Protein AF-A0A1B6KCA1-F1 (afdb_monomer)

Solvent-accessible surface area (backbone atoms only — not comparable to full-atom values): 9284 Å² total; per-residue (Å²): 141,82,89,82,90,75,91,75,78,93,67,93,66,74,59,62,51,74,53,70,80,82,77,74,93,76,80,92,77,85,86,73,82,90,70,74,45,42,39,32,51,74,46,75,48,67,80,56,96,38,29,14,16,40,31,36,34,33,40,95,39,62,38,75,44,52,59,48,43,27,35,34,44,71,63,91,90,63,64,88,80,43,66,46,83,40,49,38,35,44,35,42,31,66,56,63,63,94,93,52,82,71,67,82,58,52,74,48,77,46,77,46,80,42,50,50,60,38,81,45,79,44,73,41,66,52,95,93,37,56,45,76,43,61,44,68,37,38,36,39,40,39,36,44,45,87,50,39,32,28,46,56,132

Secondary structure (DSSP, 8-state):
-----------------B------SS-----S-----EEEEEEEEE-STT-EEEEEEEESS-EEE-EEEEEE---TTPPTT-EEEEEEEEEEEE-PPTTPPPPPPEEEEEEEEEETT-EEEEE--BTTBPEEEPTT-EEEEEEEESS-EEE--

Mean predicted aligned error: 12.39 Å

Organism: NCBI:txid36148

Radius of gyration: 18.24 Å; Cα contacts (8 Å, |Δi|>4): 310; chains: 1; bounding box: 38×52×47 Å

Sequence (153 aa):
DISRSVAGNRGNNSSGQICTETEERGRVSHVTESRVKTYTLIDIFNSGCWKGGIKLTTKDSEIELCAVECRTYKYLNTPAGQKRGYDITIKISHVPDLGVDREPAVKIRFVKQLEEDTDVVIPLEHNHSNVLLRANNKYNIDVDCNHGMWAVG

Structure (mmCIF, N/CA/C/O backbone):
data_AF-A0A1B6KCA1-F1
#
_entry.id   AF-A0A1B6KCA1-F1
#
loop_
_atom_site.group_PDB
_atom_site.id
_atom_site.type_symbol
_atom_site.label_atom_id
_atom_site.label_alt_id
_atom_site.label_comp_id
_atom_site.label_asym_id
_atom_site.label_entity_id
_atom_site.label_seq_id
_atom_site.pdbx_PDB_ins_code
_atom_site.Cartn_x
_atom_site.Cartn_y
_atom_site.Cartn_z
_atom_site.occupancy
_atom_site.B_iso_or_equiv
_atom_site.auth_seq_id
_atom_site.auth_comp_id
_atom_site.auth_asym_id
_atom_site.auth_atom_id
_atom_site.pdbx_PDB_model_num
ATOM 1 N N . ASP A 1 1 ? -12.156 -36.699 -19.625 1.00 32.50 1 ASP A N 1
ATOM 2 C CA . ASP A 1 1 ? -13.328 -36.077 -20.257 1.00 32.50 1 ASP A CA 1
ATOM 3 C C . ASP A 1 1 ? -13.458 -34.618 -19.891 1.00 32.50 1 ASP A C 1
ATOM 5 O O . ASP A 1 1 ? -13.056 -34.205 -18.811 1.00 32.50 1 ASP A O 1
ATOM 9 N N . ILE A 1 2 ? -13.936 -33.866 -20.873 1.00 37.34 2 ILE A N 1
ATOM 10 C CA . ILE A 1 2 ? -13.880 -32.415 -21.020 1.00 37.34 2 ILE A CA 1
ATOM 11 C C . ILE A 1 2 ? -15.212 -31.774 -20.589 1.00 37.34 2 ILE A C 1
ATOM 13 O O . ILE A 1 2 ? -16.281 -32.296 -20.889 1.00 37.34 2 ILE A O 1
ATOM 17 N N . SER A 1 3 ? -15.093 -30.575 -20.004 1.00 38.75 3 SER A N 1
ATOM 18 C CA . SER A 1 3 ? -16.070 -29.471 -19.950 1.00 38.75 3 SER A CA 1
ATOM 19 C C . SER A 1 3 ? -17.263 -29.524 -18.990 1.00 38.75 3 SER A C 1
ATOM 21 O O . SER A 1 3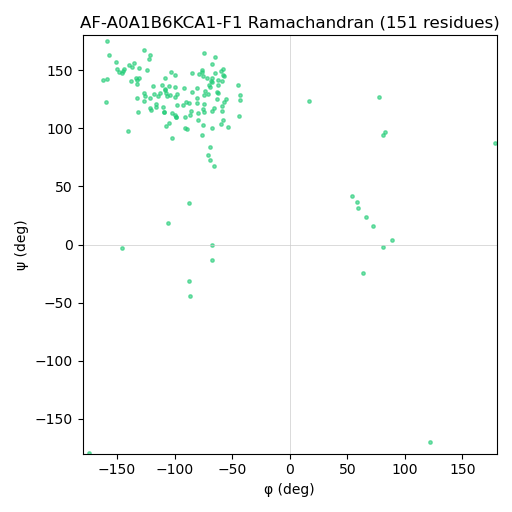 ? -18.180 -30.325 -19.133 1.00 38.75 3 SER A O 1
ATOM 23 N N . ARG A 1 4 ? -17.379 -28.445 -18.198 1.00 32.81 4 ARG A N 1
ATOM 24 C CA . ARG A 1 4 ? -18.412 -27.417 -18.434 1.00 32.81 4 ARG A CA 1
ATOM 25 C C . ARG A 1 4 ? -18.059 -26.089 -17.753 1.00 32.81 4 ARG A C 1
ATOM 27 O O . ARG A 1 4 ? -17.881 -26.026 -16.543 1.00 32.81 4 ARG A O 1
ATOM 34 N N . SER A 1 5 ? -17.981 -25.038 -18.566 1.00 49.97 5 SER A N 1
ATOM 35 C CA . SER A 1 5 ? -17.937 -23.635 -18.158 1.00 49.97 5 SER A CA 1
ATOM 36 C C . SER A 1 5 ? -19.147 -23.256 -17.307 1.00 49.97 5 SER A C 1
ATOM 38 O O . SER A 1 5 ? -20.266 -23.653 -17.630 1.00 49.97 5 SER A O 1
ATOM 40 N N . VAL A 1 6 ? -18.950 -22.377 -16.325 1.00 37.00 6 VAL A N 1
ATOM 41 C CA . VAL A 1 6 ? -20.010 -21.483 -15.849 1.00 37.00 6 VAL A CA 1
ATOM 42 C C . VAL A 1 6 ? -19.440 -20.074 -15.788 1.00 37.00 6 VAL A C 1
ATOM 44 O O . VAL A 1 6 ? -18.521 -19.783 -15.028 1.00 37.00 6 VAL A O 1
ATOM 47 N N . ALA A 1 7 ? -19.989 -19.215 -16.644 1.00 46.19 7 ALA A N 1
ATOM 48 C CA . ALA A 1 7 ? -19.839 -17.776 -16.562 1.00 46.19 7 ALA A CA 1
ATOM 49 C C . ALA A 1 7 ? -20.387 -17.303 -15.206 1.00 46.19 7 ALA A C 1
ATOM 51 O O . ALA A 1 7 ? -21.576 -17.447 -14.924 1.00 46.19 7 ALA A O 1
ATOM 52 N N . GLY A 1 8 ? -19.504 -16.776 -14.360 1.00 31.62 8 GLY A N 1
ATOM 53 C CA . GLY A 1 8 ? -19.838 -16.185 -13.070 1.00 31.62 8 GLY A CA 1
ATOM 54 C C . GLY A 1 8 ? -19.881 -14.670 -13.189 1.00 31.62 8 GLY A C 1
ATOM 55 O O . GLY A 1 8 ? -18.868 -14.024 -13.430 1.00 31.62 8 GLY A O 1
ATOM 56 N N . ASN A 1 9 ? -21.086 -14.139 -13.061 1.00 31.23 9 ASN A N 1
ATOM 57 C CA . ASN A 1 9 ? -21.475 -12.741 -13.133 1.00 31.23 9 ASN A CA 1
ATOM 58 C C . ASN A 1 9 ? -20.542 -11.803 -12.333 1.00 31.23 9 ASN A C 1
ATOM 60 O O . ASN A 1 9 ? -20.188 -12.095 -11.191 1.00 31.23 9 ASN A O 1
ATOM 64 N N . ARG A 1 10 ? -20.191 -10.653 -12.923 1.00 40.69 10 ARG A N 1
ATOM 65 C CA . ARG A 1 10 ? -19.377 -9.582 -12.320 1.00 40.69 10 ARG A CA 1
ATOM 66 C C . ARG A 1 10 ? -20.190 -8.875 -11.227 1.00 40.69 10 ARG A C 1
ATOM 68 O O . ARG A 1 10 ? -20.752 -7.809 -11.449 1.00 40.69 10 ARG A O 1
ATOM 75 N N . GLY A 1 11 ? -20.304 -9.517 -10.068 1.00 28.69 11 GLY A N 1
ATOM 76 C CA . GLY A 1 11 ? -20.835 -8.930 -8.842 1.00 28.69 11 GLY A CA 1
ATOM 77 C C . GLY A 1 11 ? -19.753 -8.105 -8.157 1.00 28.69 11 GLY A C 1
ATOM 78 O O . GLY A 1 11 ? -18.653 -8.598 -7.918 1.00 28.69 11 GLY A O 1
ATOM 79 N N . ASN A 1 12 ? -20.069 -6.843 -7.876 1.00 41.22 12 ASN A N 1
ATOM 80 C CA . 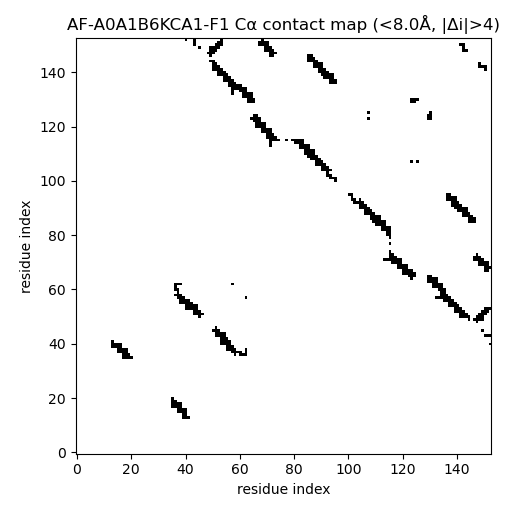ASN A 1 12 ? -19.245 -5.896 -7.131 1.00 41.22 12 ASN A CA 1
ATOM 81 C C . ASN A 1 12 ? -19.184 -6.339 -5.657 1.00 41.22 12 ASN A C 1
ATOM 83 O O . ASN A 1 12 ? -19.861 -5.788 -4.793 1.00 41.22 12 ASN A O 1
ATOM 87 N N . ASN A 1 13 ? -18.442 -7.405 -5.379 1.00 33.06 13 ASN A N 1
ATOM 88 C CA . ASN A 1 13 ? -18.368 -7.987 -4.051 1.00 33.06 13 ASN A CA 1
ATOM 89 C C . ASN A 1 13 ? -17.094 -7.470 -3.391 1.00 33.06 13 ASN A C 1
ATOM 91 O O . ASN A 1 13 ? -15.995 -7.838 -3.794 1.00 33.06 13 ASN A O 1
ATOM 95 N N . SER A 1 14 ? -17.261 -6.608 -2.386 1.00 41.50 14 SER A N 1
ATOM 96 C CA . SER A 1 14 ? -16.214 -6.281 -1.419 1.00 41.50 14 SER A CA 1
ATOM 97 C C . SER A 1 14 ? -15.698 -7.594 -0.830 1.00 41.50 14 SER A C 1
ATOM 99 O O . SER A 1 14 ? -16.365 -8.237 -0.018 1.00 41.50 14 SER A O 1
ATOM 101 N N . SER A 1 15 ? -14.549 -8.052 -1.320 1.00 46.38 15 SER A N 1
ATOM 102 C CA . SER A 1 15 ? -13.871 -9.223 -0.791 1.00 46.38 15 SER A CA 1
ATOM 103 C C . SER A 1 15 ? -13.222 -8.808 0.522 1.00 46.38 15 SER A C 1
ATOM 105 O O . SER A 1 15 ? -12.204 -8.116 0.529 1.00 46.38 15 SER A O 1
ATOM 107 N N . GLY A 1 16 ? -13.829 -9.195 1.646 1.00 43.12 16 GLY A N 1
ATOM 108 C CA . GLY A 1 16 ? -13.137 -9.171 2.929 1.00 43.12 16 GLY A CA 1
ATOM 109 C C . GLY A 1 16 ? -11.923 -10.085 2.822 1.00 43.12 16 GLY A C 1
ATOM 110 O O . GLY A 1 16 ? -12.078 -11.304 2.787 1.00 43.12 16 GLY A O 1
ATOM 111 N N . GLN A 1 17 ? -10.733 -9.505 2.682 1.00 53.38 17 GLN A N 1
ATOM 112 C CA . GLN A 1 17 ? -9.502 -10.274 2.692 1.00 53.38 17 GLN A CA 1
ATOM 113 C C . GLN A 1 17 ? -9.215 -10.697 4.124 1.00 53.38 17 GLN A C 1
ATOM 115 O O . GLN A 1 17 ? -9.104 -9.883 5.039 1.00 53.38 17 GLN A O 1
ATOM 120 N N . ILE A 1 18 ? -9.146 -12.008 4.306 1.00 46.00 18 ILE A N 1
ATOM 121 C CA . ILE A 1 18 ? -8.763 -12.625 5.561 1.00 46.00 18 ILE A CA 1
ATOM 122 C C . ILE A 1 18 ? -7.243 -12.766 5.512 1.00 46.00 18 ILE A C 1
ATOM 124 O O . ILE A 1 18 ? -6.738 -13.687 4.874 1.00 46.00 18 ILE A O 1
ATOM 128 N N . CYS A 1 19 ? -6.510 -11.849 6.144 1.00 44.16 19 CYS A N 1
ATOM 129 C CA . CYS A 1 19 ? -5.076 -12.037 6.332 1.00 44.16 19 CYS A CA 1
ATOM 130 C C . CYS A 1 19 ? -4.847 -12.985 7.503 1.00 44.16 19 CYS A C 1
ATOM 132 O O . CYS A 1 19 ? -5.046 -12.633 8.665 1.00 44.16 19 CYS A O 1
ATOM 134 N N . THR A 1 20 ? -4.428 -14.207 7.190 1.00 40.06 20 THR A N 1
ATOM 135 C CA . THR A 1 20 ? -3.725 -15.051 8.152 1.00 40.06 20 THR A CA 1
ATOM 136 C C . THR A 1 20 ? -2.336 -14.463 8.360 1.00 40.06 20 THR A C 1
ATOM 138 O O . THR A 1 20 ? -1.649 -14.160 7.387 1.00 40.06 20 THR A O 1
ATOM 141 N N . GLU A 1 21 ? -1.962 -14.272 9.622 1.00 40.53 21 GLU A N 1
ATOM 142 C CA . GLU A 1 21 ? -0.645 -13.816 10.067 1.00 40.53 21 GLU A CA 1
ATOM 143 C C . GLU A 1 21 ? 0.459 -14.535 9.271 1.00 40.53 21 GLU A C 1
ATOM 145 O O . GLU A 1 21 ? 0.461 -15.765 9.176 1.00 40.53 21 GLU A O 1
ATOM 150 N N . THR A 1 22 ? 1.356 -13.783 8.628 1.00 42.19 22 THR A N 1
ATOM 151 C CA . THR A 1 22 ? 2.504 -14.374 7.936 1.00 42.19 22 THR A CA 1
ATOM 152 C C . THR A 1 22 ? 3.421 -14.963 9.003 1.00 42.19 22 THR A C 1
ATOM 154 O O . THR A 1 22 ? 4.147 -14.222 9.661 1.00 42.19 22 THR A O 1
ATOM 157 N N . GLU A 1 23 ? 3.363 -16.281 9.208 1.00 33.91 23 GLU A N 1
ATOM 158 C CA . GLU A 1 23 ? 4.261 -16.991 10.120 1.00 33.91 23 GLU A CA 1
ATOM 159 C C . GLU A 1 23 ? 5.717 -16.750 9.696 1.00 33.91 23 GLU A C 1
ATOM 161 O O . GLU A 1 23 ? 6.207 -17.296 8.701 1.00 33.91 23 GLU A O 1
ATOM 166 N N . GLU A 1 24 ? 6.434 -15.935 10.470 1.00 35.62 24 GLU A N 1
ATOM 167 C CA . GLU A 1 24 ? 7.884 -15.901 10.405 1.00 35.62 24 GLU A CA 1
ATOM 168 C C . GLU A 1 24 ? 8.396 -17.259 10.905 1.00 35.62 24 GLU A C 1
ATOM 170 O O . GLU A 1 24 ? 8.138 -17.702 12.027 1.00 35.62 24 GLU A O 1
ATOM 175 N N . ARG A 1 25 ? 9.074 -17.987 10.020 1.00 43.69 25 ARG A N 1
ATOM 176 C CA . ARG A 1 25 ? 9.559 -19.344 10.260 1.00 43.69 25 ARG A CA 1
ATOM 177 C C . ARG A 1 25 ? 10.699 -19.308 11.287 1.00 43.69 25 ARG A C 1
ATOM 179 O O . ARG A 1 25 ? 11.867 -19.309 10.914 1.00 43.69 25 ARG A O 1
ATOM 186 N N . GLY A 1 26 ? 10.380 -19.302 12.582 1.00 35.50 26 GLY A N 1
ATOM 187 C CA . GLY A 1 26 ? 11.405 -19.312 13.627 1.00 35.50 26 GLY A CA 1
ATOM 188 C C . GLY A 1 26 ? 10.892 -19.260 15.066 1.00 35.50 26 GLY A C 1
ATOM 189 O O . GLY A 1 26 ? 10.918 -18.208 15.680 1.00 35.50 26 GLY A O 1
ATOM 190 N N . ARG A 1 27 ? 10.600 -20.443 15.631 1.00 35.94 27 ARG A N 1
ATOM 191 C CA . ARG A 1 27 ? 10.323 -20.751 17.057 1.00 35.94 27 ARG A CA 1
ATOM 192 C C . ARG A 1 27 ? 8.894 -20.490 17.550 1.00 35.94 27 ARG A C 1
ATOM 194 O O . ARG A 1 27 ? 8.538 -19.428 18.036 1.00 35.94 27 ARG A O 1
ATOM 201 N N . VAL A 1 28 ? 8.135 -21.584 17.542 1.00 37.84 28 VAL A N 1
ATOM 202 C CA . VAL A 1 28 ? 6.909 -21.800 18.313 1.00 37.84 28 VAL A CA 1
ATOM 203 C C . VAL A 1 28 ? 7.180 -21.624 19.813 1.00 37.84 28 VAL A C 1
ATOM 205 O O . VAL A 1 28 ? 7.958 -22.380 20.395 1.00 37.84 28 VAL A O 1
ATOM 208 N N . SER A 1 29 ? 6.460 -20.705 20.455 1.00 34.91 29 SER A N 1
ATOM 209 C CA . SER A 1 29 ? 6.131 -20.791 21.881 1.00 34.91 29 SER A CA 1
ATOM 210 C C . SER A 1 29 ? 4.691 -20.326 22.114 1.00 34.91 29 SER A C 1
ATOM 212 O O . SER A 1 29 ? 4.404 -19.139 22.150 1.00 34.91 29 SER A O 1
ATOM 214 N N . HIS A 1 30 ? 3.810 -21.323 22.202 1.00 39.09 30 HIS A N 1
ATOM 215 C CA . HIS A 1 30 ? 2.536 -21.401 22.920 1.00 39.09 30 HIS A CA 1
ATOM 216 C C . HIS A 1 30 ? 1.832 -20.113 23.408 1.00 39.09 30 HIS A C 1
ATOM 218 O O . HIS A 1 30 ? 2.287 -19.439 24.325 1.00 39.09 30 HIS A O 1
ATOM 224 N N . VAL A 1 31 ? 0.583 -19.997 22.930 1.00 44.56 31 VAL A N 1
ATOM 225 C CA . VAL A 1 31 ? -0.576 -19.253 23.463 1.00 44.56 31 VAL A CA 1
ATOM 226 C C . VAL A 1 31 ? -0.602 -17.755 23.163 1.00 44.56 31 VAL A C 1
ATOM 228 O O . VAL A 1 31 ? -0.172 -16.937 23.959 1.00 44.56 31 VAL A O 1
ATOM 231 N N . THR A 1 32 ? -1.295 -17.396 22.085 1.00 37.31 32 THR A N 1
ATOM 232 C CA . THR A 1 32 ? -2.564 -16.657 22.195 1.00 37.31 32 THR A CA 1
ATOM 233 C C . THR A 1 32 ? -3.486 -17.134 21.074 1.00 37.31 32 THR A C 1
ATOM 235 O O . THR A 1 32 ? -3.023 -17.643 20.058 1.00 37.31 32 THR A O 1
ATOM 238 N N . GLU A 1 33 ? -4.794 -17.113 21.316 1.00 40.75 33 GLU A N 1
ATOM 239 C CA . GLU A 1 33 ? -5.822 -17.523 20.360 1.00 40.75 33 GLU A CA 1
ATOM 240 C C . GLU A 1 33 ? -5.518 -16.975 18.961 1.00 40.75 33 GLU A C 1
ATOM 242 O O . GLU A 1 33 ? -5.304 -15.774 18.811 1.00 40.75 33 GLU A O 1
ATOM 247 N N . SER A 1 34 ? -5.533 -17.847 17.947 1.00 45.22 34 SER A N 1
ATOM 248 C CA . SER A 1 34 ? -5.500 -17.478 16.527 1.00 45.22 34 SER A CA 1
ATOM 249 C C . SER A 1 34 ? -6.792 -16.729 16.174 1.00 45.22 34 SER A C 1
ATOM 251 O O . SER A 1 34 ? -7.691 -17.231 15.501 1.00 45.22 34 SER A O 1
ATOM 253 N N . ARG A 1 35 ? -6.952 -15.526 16.729 1.00 54.34 35 ARG A N 1
ATOM 254 C CA . ARG A 1 35 ? -8.001 -14.590 16.361 1.00 54.34 35 ARG A CA 1
ATOM 255 C C . ARG A 1 35 ? -7.556 -14.005 15.042 1.00 54.34 35 ARG A C 1
ATOM 257 O O . ARG A 1 35 ? -6.753 -13.079 14.992 1.00 54.34 35 ARG A O 1
ATOM 264 N N . VAL A 1 36 ? -8.045 -14.621 13.977 1.00 56.09 36 VAL A N 1
ATOM 265 C CA . VAL A 1 36 ? -7.956 -14.105 12.618 1.00 56.09 36 VAL A CA 1
ATOM 266 C C . VAL A 1 36 ? -8.300 -12.612 12.647 1.00 56.09 36 VAL A C 1
ATOM 268 O O . VAL A 1 36 ? -9.438 -12.237 12.928 1.00 56.09 36 VAL A O 1
ATOM 271 N N . LYS A 1 37 ? -7.302 -11.757 12.412 1.00 67.19 37 LYS A N 1
ATOM 272 C CA . LYS A 1 37 ? -7.477 -10.304 12.351 1.00 67.19 37 LYS A CA 1
ATOM 273 C C . LYS A 1 37 ? -8.169 -9.978 11.030 1.00 67.19 37 LYS A C 1
ATOM 275 O O . LYS A 1 37 ? -7.619 -10.204 9.956 1.00 67.19 37 LYS A O 1
ATOM 280 N N . THR A 1 38 ? -9.399 -9.477 11.098 1.00 65.69 38 THR A N 1
ATOM 281 C CA . THR A 1 38 ? -10.204 -9.208 9.902 1.00 65.69 38 THR A CA 1
ATOM 282 C C . THR A 1 38 ? -10.166 -7.736 9.519 1.00 65.69 38 THR A C 1
ATOM 284 O O . THR A 1 38 ? -10.533 -6.870 10.317 1.00 65.69 38 THR A O 1
ATOM 287 N N . TYR A 1 39 ? -9.819 -7.450 8.266 1.00 71.12 39 TYR A N 1
ATOM 288 C CA . TYR A 1 39 ? -10.119 -6.170 7.634 1.00 71.12 39 TYR A CA 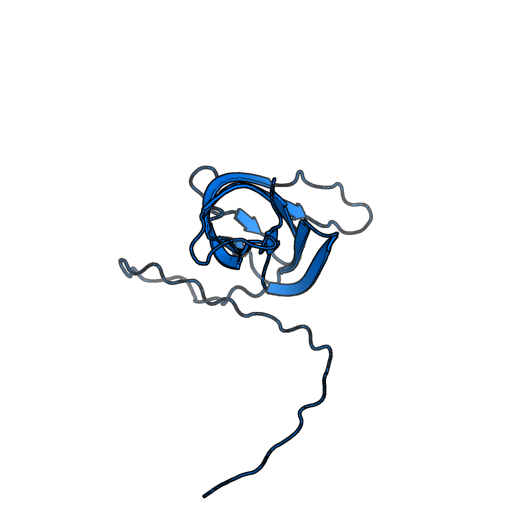1
ATOM 289 C C . TYR A 1 39 ? -10.969 -6.379 6.388 1.00 71.12 39 TYR A C 1
ATOM 291 O O . TYR A 1 39 ? -11.109 -7.472 5.845 1.00 71.12 39 TYR A O 1
ATOM 299 N N . THR A 1 40 ? -11.589 -5.301 5.934 1.00 71.88 40 THR A N 1
ATOM 300 C CA . THR A 1 40 ? -12.264 -5.260 4.643 1.00 71.88 40 THR A CA 1
ATOM 301 C C . THR A 1 40 ? -11.545 -4.255 3.766 1.00 71.88 40 THR A C 1
ATOM 303 O O . THR A 1 40 ? -11.49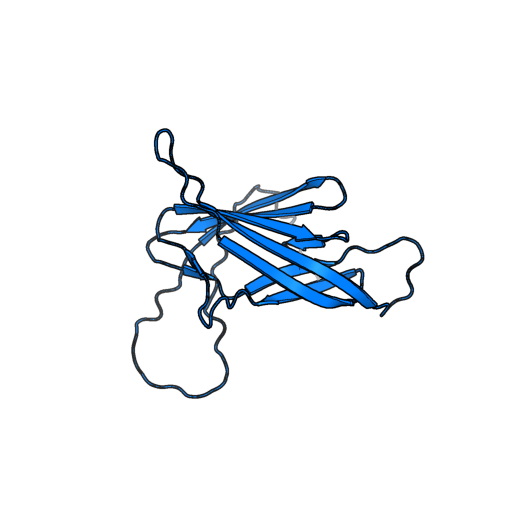0 -3.074 4.115 1.00 71.88 40 THR A O 1
ATOM 306 N N . LEU A 1 41 ? -10.999 -4.725 2.643 1.00 74.81 41 LEU A N 1
ATOM 307 C CA . LEU A 1 41 ? -10.550 -3.864 1.557 1.00 74.81 41 LEU A CA 1
ATOM 308 C C . LEU A 1 41 ? -11.793 -3.215 0.941 1.00 74.81 41 LEU A C 1
ATOM 310 O O . LEU A 1 41 ? -12.680 -3.897 0.422 1.00 74.81 41 LEU A O 1
ATOM 314 N N . ILE A 1 42 ? -11.890 -1.897 1.070 1.00 75.94 42 ILE A N 1
ATOM 315 C CA . ILE A 1 42 ? -13.016 -1.127 0.538 1.00 75.94 42 ILE A CA 1
ATOM 316 C C . ILE A 1 42 ? -12.743 -0.764 -0.916 1.00 75.94 42 ILE A C 1
ATOM 318 O O . ILE A 1 42 ? -13.645 -0.829 -1.746 1.00 75.94 42 ILE A O 1
ATOM 322 N N . ASP A 1 43 ? -11.517 -0.326 -1.199 1.00 64.88 43 ASP A N 1
ATOM 323 C CA . ASP A 1 43 ? -11.176 0.291 -2.473 1.00 64.88 43 ASP A CA 1
ATOM 324 C C . ASP A 1 43 ? -9.660 0.288 -2.685 1.00 64.88 43 ASP A C 1
ATOM 326 O O . ASP A 1 43 ? -8.898 0.545 -1.746 1.00 64.88 43 ASP A O 1
ATOM 330 N N . ILE A 1 44 ? -9.245 0.053 -3.927 1.00 74.69 44 ILE A N 1
ATOM 331 C CA . ILE A 1 44 ? -7.896 0.349 -4.407 1.00 74.69 44 ILE A CA 1
ATOM 332 C C . ILE A 1 44 ? -8.062 1.529 -5.347 1.00 74.69 44 ILE A C 1
ATOM 334 O O . ILE A 1 44 ? -8.691 1.415 -6.399 1.00 74.69 44 ILE A O 1
ATOM 338 N N . PHE A 1 45 ? -7.509 2.673 -4.972 1.00 71.62 45 PHE A N 1
ATOM 339 C CA . PHE A 1 45 ? -7.649 3.879 -5.772 1.00 71.62 45 PHE A CA 1
ATOM 340 C C . PHE A 1 45 ? -6.328 4.230 -6.438 1.00 71.62 45 PHE A C 1
ATOM 342 O O . PHE A 1 45 ? -5.265 4.125 -5.834 1.00 71.62 45 PHE A O 1
ATOM 349 N N . ASN A 1 46 ? -6.423 4.731 -7.666 1.00 66.06 46 ASN A N 1
ATOM 350 C CA . ASN A 1 46 ? -5.332 5.399 -8.361 1.00 66.06 46 ASN A CA 1
ATOM 351 C C . ASN A 1 46 ? -5.679 6.887 -8.445 1.00 66.06 46 ASN A C 1
ATOM 353 O O . ASN A 1 46 ? -6.651 7.270 -9.094 1.00 66.06 46 ASN A O 1
ATOM 357 N N . SER A 1 47 ? -4.910 7.741 -7.775 1.00 57.72 47 SER A N 1
ATOM 358 C CA . SER A 1 47 ? -5.105 9.195 -7.742 1.00 57.72 47 SER A CA 1
ATOM 359 C C . SER A 1 47 ? -4.394 9.919 -8.900 1.00 57.72 47 SER A C 1
ATOM 361 O O . SER A 1 47 ? -3.916 11.042 -8.751 1.00 57.72 47 SER A O 1
ATOM 363 N N . GLY A 1 48 ? -4.350 9.292 -10.082 1.00 58.62 48 GLY A N 1
ATOM 364 C CA . GLY A 1 48 ? -3.692 9.792 -11.294 1.00 58.62 48 GLY A CA 1
ATOM 365 C C . GLY A 1 48 ? -2.625 8.831 -11.824 1.00 58.62 48 GLY A C 1
ATOM 366 O O . GLY A 1 48 ? -2.511 7.701 -11.362 1.00 58.62 48 GLY A O 1
ATOM 367 N N . CYS A 1 49 ? -1.827 9.278 -12.798 1.00 55.47 49 CYS A N 1
ATOM 368 C CA . CYS A 1 49 ? -0.853 8.444 -13.519 1.00 55.47 49 CYS A CA 1
ATOM 369 C C . CYS A 1 49 ? 0.341 7.932 -12.686 1.00 55.47 49 CYS A C 1
ATOM 371 O O . CYS A 1 49 ? 1.177 7.218 -13.231 1.00 55.47 49 CYS A O 1
ATOM 373 N N . TRP A 1 50 ? 0.431 8.268 -11.392 1.00 61.59 50 TRP A N 1
ATOM 374 C CA . TRP A 1 50 ? 1.637 8.000 -10.595 1.00 61.59 50 TRP A CA 1
ATOM 375 C C . TRP A 1 50 ? 1.397 7.655 -9.121 1.00 61.59 50 TRP A C 1
ATOM 377 O O . TRP A 1 50 ? 2.370 7.407 -8.417 1.00 61.59 50 TRP A O 1
ATOM 387 N N . LYS A 1 51 ? 0.151 7.683 -8.631 1.00 68.94 51 LYS A N 1
ATOM 388 C CA . LYS A 1 51 ? -0.151 7.553 -7.199 1.00 68.94 51 LYS A CA 1
ATOM 389 C C . LYS A 1 51 ? -1.346 6.643 -6.988 1.00 68.94 51 LYS A C 1
ATOM 391 O O . LYS A 1 51 ? -2.328 6.741 -7.722 1.00 68.94 51 LYS A O 1
ATOM 396 N N . GLY A 1 52 ? -1.286 5.811 -5.959 1.00 78.00 52 GLY A N 1
ATOM 397 C CA . GLY A 1 52 ? -2.395 4.950 -5.584 1.00 78.00 52 GLY A CA 1
ATOM 398 C C . GLY A 1 52 ? -2.305 4.493 -4.140 1.00 78.00 52 GLY A C 1
ATOM 399 O O . GLY A 1 52 ? -1.349 4.800 -3.429 1.00 78.00 52 GLY A O 1
ATOM 400 N N . GLY A 1 53 ? -3.327 3.786 -3.692 1.00 84.94 53 GLY A N 1
ATOM 401 C CA . GLY A 1 53 ? -3.422 3.368 -2.308 1.00 84.94 53 GLY A CA 1
ATOM 402 C C . GLY A 1 53 ? -4.598 2.450 -2.049 1.00 84.94 53 GLY A C 1
ATOM 403 O O . GLY A 1 53 ? -5.382 2.125 -2.942 1.00 84.94 53 GLY A O 1
ATOM 404 N N . ILE A 1 54 ? -4.712 2.056 -0.789 1.00 86.94 54 ILE A N 1
ATOM 405 C CA . ILE A 1 54 ? -5.734 1.146 -0.292 1.00 86.94 54 ILE A CA 1
ATOM 406 C C . ILE A 1 54 ? -6.580 1.872 0.748 1.00 86.94 54 ILE A C 1
ATOM 408 O O . ILE A 1 54 ? -6.059 2.549 1.636 1.00 86.94 54 ILE A O 1
ATOM 412 N N . LYS A 1 55 ? -7.899 1.700 0.663 1.00 88.44 55 LYS A N 1
ATOM 413 C CA . LYS A 1 55 ? -8.823 2.029 1.750 1.00 88.44 55 LYS A CA 1
ATOM 414 C C . LYS A 1 55 ? -9.263 0.748 2.423 1.00 88.44 55 LYS A C 1
ATOM 416 O O . LYS A 1 55 ? -9.761 -0.157 1.754 1.00 88.44 55 LYS A O 1
ATOM 421 N N . LEU A 1 56 ? -9.147 0.690 3.742 1.00 88.38 56 LEU A N 1
ATOM 422 C CA . LEU A 1 56 ? -9.592 -0.466 4.509 1.00 88.38 56 LEU A CA 1
ATOM 423 C C . LEU A 1 56 ? -10.375 -0.065 5.754 1.00 88.38 56 LEU A C 1
ATOM 425 O O . LEU A 1 56 ? -10.244 1.044 6.270 1.00 88.38 56 LEU A O 1
ATOM 429 N N . THR A 1 57 ? -11.208 -0.986 6.228 1.00 86.00 57 THR A N 1
ATOM 430 C CA . THR A 1 57 ? -11.863 -0.909 7.541 1.00 86.00 57 THR A CA 1
ATOM 431 C C . THR A 1 57 ? -11.415 -2.087 8.387 1.00 86.00 57 THR A C 1
ATOM 433 O O . THR A 1 57 ? -11.497 -3.228 7.931 1.00 86.00 57 THR A O 1
ATOM 436 N N . THR A 1 58 ? -10.964 -1.820 9.608 1.00 86.56 58 THR A N 1
ATOM 437 C CA . THR A 1 58 ? -10.665 -2.848 10.612 1.00 86.56 58 THR A CA 1
ATOM 438 C C . THR A 1 58 ? -11.944 -3.224 11.358 1.00 86.56 58 THR A C 1
ATOM 440 O O . THR A 1 58 ? -12.827 -2.384 11.543 1.00 86.56 58 THR A O 1
ATOM 443 N N . LYS A 1 59 ? -12.072 -4.480 11.795 1.00 83.56 59 LYS A N 1
ATOM 444 C CA . LYS A 1 59 ? -13.220 -4.947 12.588 1.00 83.56 59 LYS A CA 1
ATOM 445 C C . LYS A 1 59 ? -12.757 -5.767 13.776 1.00 83.56 59 LYS A C 1
ATOM 447 O O . LYS A 1 59 ? -11.801 -6.525 13.642 1.00 83.56 59 LYS A O 1
ATOM 452 N N . ASP A 1 60 ? -13.461 -5.613 14.895 1.00 81.06 60 ASP A N 1
ATOM 453 C CA . ASP A 1 60 ? -13.432 -6.467 16.095 1.00 81.06 60 ASP A CA 1
ATOM 454 C C . ASP A 1 60 ? -12.105 -6.544 16.868 1.00 81.06 60 ASP A C 1
ATOM 456 O O . ASP A 1 60 ? -12.099 -6.828 18.065 1.00 81.06 60 ASP A O 1
ATOM 460 N N . SER A 1 61 ? -10.963 -6.298 16.233 1.00 81.62 61 SER A N 1
ATOM 461 C CA . SER A 1 61 ? -9.637 -6.388 16.835 1.00 81.62 61 SER A CA 1
ATOM 462 C C . SER A 1 61 ? -8.658 -5.431 16.169 1.00 81.62 61 SER A C 1
ATOM 464 O O . SER A 1 61 ? -8.850 -4.989 15.034 1.00 81.62 61 SER A O 1
ATOM 466 N N . GLU A 1 62 ? -7.615 -5.083 16.916 1.00 86.62 62 GLU A N 1
ATOM 467 C CA . GLU A 1 62 ? -6.499 -4.319 16.377 1.00 86.62 62 GLU A CA 1
ATOM 468 C C . GLU A 1 62 ? -5.736 -5.164 15.358 1.00 86.62 62 GLU A C 1
ATOM 470 O O . GLU A 1 62 ? -5.585 -6.380 15.514 1.00 86.62 62 GLU A O 1
ATOM 475 N N . ILE A 1 63 ? -5.257 -4.511 14.304 1.00 85.75 63 ILE A N 1
ATOM 476 C CA . ILE A 1 63 ? -4.502 -5.153 13.237 1.00 85.75 63 ILE A CA 1
ATOM 477 C C . ILE A 1 63 ? -3.087 -4.618 13.260 1.00 85.75 63 ILE A C 1
ATOM 479 O O . ILE A 1 63 ? -2.865 -3.413 13.223 1.00 85.75 63 ILE A O 1
ATOM 483 N N . GLU A 1 64 ? -2.133 -5.532 13.293 1.00 88.12 64 GLU A N 1
ATOM 484 C CA . GLU A 1 64 ? -0.737 -5.195 13.095 1.00 88.12 64 GLU A CA 1
ATOM 485 C C . GLU A 1 64 ? -0.460 -5.216 11.595 1.00 88.12 64 GLU A C 1
ATOM 487 O O . GLU A 1 64 ? -0.555 -6.256 10.943 1.00 88.12 64 GLU A O 1
ATOM 492 N N . LEU A 1 65 ? -0.208 -4.042 11.028 1.00 86.81 65 LEU A N 1
ATOM 493 C CA . LEU A 1 65 ? 0.071 -3.878 9.615 1.00 86.81 65 LEU A CA 1
ATOM 494 C C . LEU A 1 65 ? 1.585 -3.969 9.393 1.00 86.81 65 LEU A C 1
ATOM 496 O O . LEU A 1 65 ? 2.319 -3.006 9.626 1.00 86.81 65 LEU A O 1
ATOM 500 N N . CYS A 1 66 ? 2.037 -5.138 8.939 1.00 86.56 66 CYS A N 1
ATOM 501 C CA . CYS A 1 66 ? 3.462 -5.450 8.802 1.00 86.56 66 CYS A CA 1
ATOM 502 C C . CYS A 1 66 ? 4.063 -5.021 7.460 1.00 86.56 66 CYS A C 1
ATOM 504 O O . CYS A 1 66 ? 5.250 -4.716 7.383 1.00 86.56 66 CYS A O 1
ATOM 506 N N . ALA A 1 67 ? 3.278 -5.026 6.383 1.00 88.56 67 ALA A N 1
ATOM 507 C CA . ALA A 1 67 ? 3.760 -4.697 5.047 1.00 88.56 67 ALA A CA 1
ATOM 508 C C . ALA A 1 67 ? 2.626 -4.232 4.126 1.00 88.56 67 ALA A C 1
ATOM 510 O O . ALA A 1 67 ? 1.452 -4.482 4.397 1.00 88.56 67 ALA A O 1
ATOM 511 N N . VAL A 1 68 ? 2.995 -3.583 3.022 1.00 87.25 68 VAL A N 1
ATOM 512 C CA . VAL A 1 68 ? 2.097 -3.260 1.904 1.00 87.25 68 VAL A CA 1
ATOM 513 C C . VAL A 1 68 ? 2.716 -3.798 0.627 1.00 87.25 68 VAL A C 1
ATOM 515 O O . VAL A 1 68 ? 3.877 -3.512 0.325 1.00 87.25 68 VAL A O 1
ATOM 518 N N . GLU A 1 69 ? 1.942 -4.564 -0.130 1.00 89.12 69 GLU A N 1
ATOM 519 C CA . GLU A 1 69 ? 2.327 -4.969 -1.473 1.00 89.12 69 GLU A CA 1
ATOM 520 C C . GLU A 1 69 ? 2.035 -3.832 -2.454 1.00 89.12 69 GLU A C 1
ATOM 522 O O . GLU A 1 69 ? 0.998 -3.168 -2.401 1.00 89.12 69 GLU A O 1
ATOM 527 N N . CYS A 1 70 ? 2.990 -3.547 -3.325 1.00 88.25 70 CYS A N 1
ATOM 528 C CA . CYS A 1 70 ? 2.920 -2.458 -4.282 1.00 88.25 70 CYS A CA 1
ATOM 529 C C . CYS A 1 70 ? 3.431 -2.921 -5.636 1.00 88.25 70 CYS A C 1
ATOM 531 O O . CYS A 1 70 ? 4.328 -3.750 -5.701 1.00 88.25 70 CYS A O 1
ATOM 533 N N . ARG A 1 71 ? 2.952 -2.307 -6.712 1.00 88.94 71 ARG A N 1
ATOM 534 C CA . ARG A 1 71 ? 3.464 -2.539 -8.059 1.00 88.94 71 ARG A CA 1
ATOM 535 C C . ARG A 1 71 ? 4.265 -1.345 -8.551 1.00 88.94 71 ARG A C 1
ATOM 537 O O . ARG A 1 71 ? 3.797 -0.207 -8.469 1.00 88.94 71 ARG A O 1
ATOM 544 N N . THR A 1 72 ? 5.467 -1.595 -9.063 1.00 89.44 72 THR A N 1
ATOM 545 C CA . THR A 1 72 ? 6.294 -0.570 -9.711 1.00 89.44 72 THR A CA 1
ATOM 546 C C . THR A 1 72 ? 5.819 -0.309 -11.142 1.00 89.44 72 THR A C 1
ATOM 548 O O . THR A 1 72 ? 5.339 -1.202 -11.841 1.00 89.44 72 THR A O 1
ATOM 551 N N . TYR A 1 73 ? 5.937 0.934 -11.606 1.00 86.38 73 TYR A N 1
ATOM 552 C CA . TYR A 1 73 ? 5.489 1.319 -12.943 1.00 86.38 73 TYR A CA 1
ATOM 553 C C . TYR A 1 73 ? 6.433 0.830 -14.045 1.00 86.38 73 TYR A C 1
ATOM 555 O O . TYR A 1 73 ? 7.656 0.846 -13.898 1.00 86.38 73 TYR A O 1
ATOM 563 N N . LYS A 1 74 ? 5.846 0.466 -15.188 1.00 85.62 74 LYS A N 1
ATOM 564 C CA . LYS A 1 74 ? 6.564 0.125 -16.415 1.00 85.62 74 LYS A CA 1
ATOM 565 C C . LYS A 1 74 ? 6.761 1.365 -17.284 1.00 85.62 74 LYS A C 1
ATOM 567 O O . LYS A 1 74 ? 5.805 1.848 -17.895 1.00 85.62 74 LYS A O 1
ATOM 572 N N . TYR A 1 75 ? 7.989 1.860 -17.405 1.00 83.19 75 TYR A N 1
ATOM 573 C CA . TYR A 1 75 ? 8.277 2.917 -18.373 1.00 83.19 75 TYR A CA 1
ATOM 574 C C . TYR A 1 75 ? 8.357 2.360 -19.805 1.00 83.19 75 TYR A C 1
ATOM 576 O O . TYR A 1 75 ? 8.720 1.207 -20.049 1.00 83.19 75 TYR A O 1
ATOM 584 N N . LEU A 1 76 ? 7.973 3.189 -20.782 1.00 82.06 76 LEU A N 1
ATOM 585 C CA . LEU A 1 76 ? 8.087 2.834 -22.195 1.00 82.06 76 LEU A CA 1
ATOM 586 C C . LEU A 1 76 ? 9.571 2.631 -22.538 1.00 82.06 76 LEU A C 1
ATOM 588 O O . LEU A 1 76 ? 10.393 3.500 -22.256 1.00 82.06 76 LEU A O 1
ATOM 592 N N . ASN A 1 77 ? 9.884 1.510 -23.190 1.00 83.06 77 ASN A N 1
ATOM 593 C CA . ASN A 1 77 ? 11.228 1.111 -23.636 1.00 83.06 77 ASN A CA 1
ATOM 594 C C . ASN A 1 77 ? 12.212 0.673 -22.540 1.00 83.06 77 ASN A C 1
ATOM 596 O O . ASN A 1 77 ? 13.410 0.576 -22.811 1.00 83.06 77 ASN A O 1
ATOM 600 N N . THR A 1 78 ? 11.745 0.367 -21.331 1.00 79.75 78 THR A N 1
ATOM 601 C CA . THR A 1 78 ? 12.616 -0.227 -20.314 1.00 79.75 78 THR A CA 1
ATOM 602 C C . THR A 1 78 ? 12.895 -1.709 -20.619 1.00 79.75 78 THR A C 1
ATOM 604 O O . THR A 1 78 ? 11.944 -2.472 -20.820 1.00 79.75 78 THR A O 1
ATOM 607 N N . PRO A 1 79 ? 14.167 -2.160 -20.632 1.00 85.81 79 PRO A N 1
ATOM 608 C CA . PRO A 1 79 ? 14.497 -3.583 -20.664 1.00 85.81 79 PRO A CA 1
ATOM 609 C C . PRO A 1 79 ? 13.935 -4.333 -19.447 1.00 85.81 79 PRO A C 1
ATOM 611 O O . PRO A 1 79 ? 13.851 -3.779 -18.351 1.00 85.81 79 PRO A O 1
ATOM 614 N N . ALA A 1 80 ? 13.605 -5.615 -19.621 1.00 85.56 80 ALA A N 1
ATOM 615 C CA . ALA A 1 80 ? 13.239 -6.485 -18.501 1.00 85.56 80 ALA A CA 1
ATOM 616 C C . ALA A 1 80 ? 14.384 -6.559 -17.474 1.00 85.56 80 ALA A C 1
ATOM 618 O O . ALA A 1 80 ? 15.555 -6.605 -17.859 1.00 85.56 80 ALA A O 1
ATOM 619 N N . GLY A 1 81 ? 14.063 -6.565 -16.177 1.00 86.12 81 GLY A N 1
ATOM 620 C CA . GLY A 1 81 ? 15.075 -6.591 -15.117 1.00 86.12 81 GLY A CA 1
ATOM 621 C C . GLY A 1 81 ? 15.712 -5.239 -14.784 1.00 86.12 81 GLY A C 1
ATOM 622 O O . GLY A 1 81 ? 16.559 -5.172 -13.888 1.00 86.12 81 GLY A O 1
ATOM 623 N N . GLN A 1 82 ? 15.352 -4.152 -15.479 1.00 90.88 82 GLN A N 1
ATOM 624 C CA . GLN A 1 82 ? 15.903 -2.832 -15.181 1.00 90.88 82 GLN A CA 1
ATOM 625 C C . GLN A 1 82 ? 15.516 -2.393 -13.769 1.00 90.88 82 GLN A C 1
ATOM 627 O O . GLN A 1 82 ? 14.343 -2.398 -13.394 1.00 90.88 82 GLN A O 1
ATOM 632 N N . LYS A 1 83 ? 16.518 -1.936 -13.014 1.00 93.06 83 LYS A N 1
ATOM 633 C CA . LYS A 1 83 ? 16.334 -1.373 -11.676 1.00 93.06 83 LYS A CA 1
ATOM 634 C C . LYS A 1 83 ? 16.412 0.148 -11.689 1.00 93.06 83 LYS A C 1
ATOM 636 O O . LYS A 1 83 ? 17.151 0.736 -12.487 1.00 93.06 83 LYS A O 1
ATOM 641 N N . ARG A 1 84 ? 15.669 0.772 -10.779 1.00 90.25 84 ARG A N 1
ATOM 642 C CA . ARG A 1 84 ? 15.658 2.218 -10.544 1.00 90.25 84 ARG A CA 1
ATOM 643 C C . ARG A 1 84 ? 15.605 2.509 -9.044 1.00 90.25 84 ARG A C 1
ATOM 645 O O . ARG A 1 84 ? 15.131 1.687 -8.263 1.00 90.25 84 ARG A O 1
ATOM 652 N N . GLY A 1 85 ? 16.109 3.676 -8.643 1.00 92.62 85 GLY A N 1
ATOM 653 C CA . GLY A 1 85 ? 16.025 4.154 -7.264 1.00 92.62 85 GLY A CA 1
ATOM 654 C C . GLY A 1 85 ? 14.657 4.758 -6.970 1.00 92.62 85 GLY A C 1
ATOM 655 O O . GLY A 1 85 ? 14.327 5.815 -7.503 1.00 92.62 85 GLY A O 1
ATOM 656 N N . TYR A 1 86 ? 13.892 4.101 -6.107 1.00 90.81 86 TYR A N 1
ATOM 657 C CA . TYR A 1 86 ? 12.596 4.562 -5.627 1.00 90.81 86 TYR A CA 1
ATOM 658 C C . TYR A 1 86 ? 12.764 5.230 -4.262 1.00 90.81 86 TYR A C 1
ATOM 660 O O . TYR A 1 86 ? 13.369 4.654 -3.357 1.00 90.81 86 TYR A O 1
ATOM 668 N N . ASP A 1 87 ? 12.216 6.435 -4.127 1.00 93.12 87 ASP A N 1
ATOM 669 C CA . ASP A 1 87 ? 11.985 7.126 -2.858 1.00 93.12 87 ASP A CA 1
ATOM 670 C C . ASP A 1 87 ? 10.489 7.027 -2.563 1.00 93.12 87 ASP A C 1
ATOM 672 O O . ASP A 1 87 ? 9.668 7.640 -3.248 1.00 93.12 87 ASP A O 1
ATOM 676 N N . ILE A 1 88 ? 10.145 6.154 -1.624 1.00 91.69 88 ILE A N 1
ATOM 677 C CA . ILE A 1 88 ? 8.788 5.691 -1.350 1.00 91.69 88 ILE A CA 1
ATOM 678 C C . ILE A 1 88 ? 8.387 6.228 0.012 1.00 91.69 88 ILE A C 1
ATOM 680 O O . ILE A 1 88 ? 9.106 6.054 0.992 1.00 91.69 88 ILE A O 1
ATOM 684 N N . THR A 1 89 ? 7.216 6.839 0.100 1.00 92.94 89 THR A N 1
ATOM 685 C CA . THR A 1 89 ? 6.584 7.212 1.360 1.00 92.94 89 THR A CA 1
ATOM 686 C C . THR A 1 89 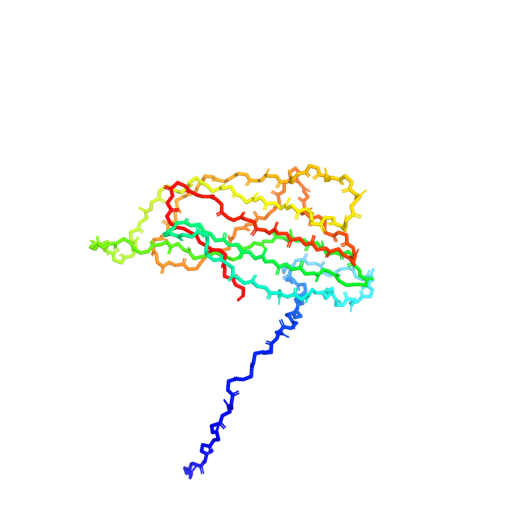? 5.237 6.518 1.462 1.00 92.94 89 THR A C 1
ATOM 688 O O . THR A 1 89 ? 4.326 6.801 0.686 1.00 92.94 89 THR A O 1
ATOM 691 N N . ILE A 1 90 ? 5.102 5.635 2.447 1.00 92.12 90 ILE A N 1
ATOM 692 C CA . ILE A 1 90 ? 3.817 5.056 2.827 1.00 92.12 90 ILE A CA 1
ATOM 693 C C . ILE A 1 90 ? 3.206 5.953 3.893 1.00 92.12 90 ILE A C 1
ATOM 695 O O . ILE A 1 90 ? 3.820 6.211 4.933 1.00 92.12 90 ILE A O 1
ATOM 699 N N . LYS A 1 91 ? 2.000 6.451 3.633 1.00 92.69 91 LYS A N 1
ATOM 700 C CA . LYS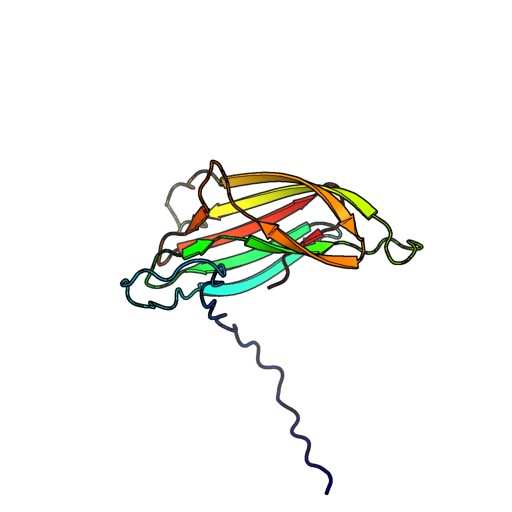 A 1 91 ? 1.259 7.297 4.563 1.00 92.69 91 LYS A CA 1
ATOM 701 C C . LYS A 1 91 ? -0.015 6.590 4.993 1.00 92.69 91 LYS A C 1
ATOM 703 O O . LYS A 1 91 ? -0.881 6.307 4.177 1.00 92.69 91 LYS A O 1
ATOM 708 N N . ILE A 1 92 ? -0.148 6.372 6.292 1.00 92.25 92 ILE A N 1
ATOM 709 C CA . ILE A 1 92 ? -1.294 5.704 6.902 1.00 92.25 92 ILE A CA 1
ATOM 710 C C . ILE A 1 92 ? -2.073 6.762 7.671 1.00 92.25 92 ILE A C 1
ATOM 712 O O . ILE A 1 92 ? -1.546 7.404 8.581 1.00 92.25 92 ILE A O 1
ATOM 716 N N . SER A 1 93 ? -3.319 6.986 7.272 1.00 91.81 93 SER A N 1
ATOM 717 C CA . SER A 1 93 ? -4.172 8.017 7.858 1.00 91.81 93 SER A CA 1
ATOM 718 C C . SER A 1 93 ? -5.499 7.443 8.318 1.00 91.81 93 SER A C 1
ATOM 720 O O . SER A 1 93 ? -6.177 6.739 7.571 1.00 91.81 93 SER A O 1
ATOM 722 N N . HIS A 1 94 ? -5.861 7.766 9.557 1.00 91.00 94 HIS A N 1
ATOM 723 C CA . HIS A 1 94 ? -7.186 7.496 10.085 1.00 91.00 94 HIS A CA 1
ATOM 724 C C . HIS A 1 94 ? -8.212 8.401 9.386 1.00 91.00 94 HIS A C 1
ATOM 726 O O . HIS A 1 94 ? -7.974 9.598 9.196 1.00 91.00 94 HIS A O 1
ATOM 732 N N . VAL A 1 95 ? -9.344 7.823 8.991 1.00 89.06 95 VAL A N 1
ATOM 733 C CA . VAL A 1 95 ? -10.494 8.540 8.438 1.00 89.06 95 VAL A CA 1
ATOM 734 C C . VAL A 1 95 ? -11.540 8.652 9.547 1.00 89.06 95 VAL A C 1
ATOM 736 O O . VAL A 1 95 ? -12.342 7.729 9.701 1.00 89.06 95 VAL A O 1
ATOM 739 N N . PRO A 1 96 ? -11.528 9.745 10.333 1.00 83.44 96 PRO A N 1
ATOM 740 C CA . PRO A 1 96 ? -12.456 9.895 11.440 1.00 83.44 96 PRO A CA 1
ATOM 741 C C . PRO A 1 96 ? -13.894 10.064 10.953 1.00 83.44 96 PRO A C 1
ATOM 743 O O . PRO A 1 96 ? -14.146 10.572 9.853 1.00 83.44 96 PRO A O 1
ATOM 746 N N . ASP A 1 97 ? -14.835 9.697 11.819 1.00 79.81 97 ASP A N 1
ATOM 747 C CA . ASP A 1 97 ? -16.236 10.062 11.656 1.00 79.81 97 ASP A CA 1
ATOM 748 C C . ASP A 1 97 ? -16.429 11.587 11.768 1.00 79.81 97 ASP A C 1
ATOM 750 O O . ASP A 1 97 ? -15.575 12.332 12.261 1.00 79.81 97 ASP A O 1
ATOM 754 N N . LEU A 1 98 ? -17.562 12.073 11.259 1.00 77.75 98 LEU A N 1
ATOM 755 C CA . LEU A 1 98 ? -17.882 13.501 11.213 1.00 77.75 98 LEU A CA 1
ATOM 756 C C . LEU A 1 98 ? -17.806 14.138 12.610 1.00 77.75 98 LEU A C 1
ATOM 758 O O . LEU A 1 98 ? -18.488 13.703 13.533 1.00 77.75 98 LEU A O 1
ATOM 762 N N . GLY A 1 99 ? -17.015 15.206 12.737 1.00 72.81 99 GLY A N 1
ATOM 763 C CA . GLY A 1 99 ? -16.874 15.967 13.983 1.00 72.81 99 GLY A CA 1
ATOM 764 C C . GLY A 1 99 ? -15.785 15.467 14.936 1.00 72.81 99 GLY A C 1
ATOM 765 O O . GLY A 1 99 ? -15.650 16.031 16.016 1.00 72.81 99 GLY A O 1
ATOM 766 N N . VAL A 1 100 ? -15.001 14.455 14.549 1.00 78.88 100 VAL A N 1
ATOM 767 C CA . VAL A 1 100 ? -13.819 14.006 15.300 1.00 78.88 100 VAL A CA 1
ATOM 768 C C . VAL A 1 100 ? -12.546 14.586 14.676 1.00 78.88 100 VAL A C 1
ATOM 770 O O . VAL A 1 100 ? -12.373 14.576 13.453 1.00 78.88 100 VAL A O 1
ATOM 773 N N . ASP A 1 101 ? -11.645 15.088 15.523 1.00 77.19 101 ASP A N 1
ATOM 774 C CA . ASP A 1 101 ? -10.353 15.618 15.087 1.00 77.19 101 ASP A CA 1
ATOM 775 C C . ASP A 1 101 ? -9.491 14.532 14.430 1.00 77.19 101 ASP A C 1
ATOM 777 O O . ASP A 1 101 ? -9.446 13.374 14.851 1.00 77.19 101 ASP A O 1
ATOM 781 N N . ARG A 1 102 ? -8.776 14.914 13.368 1.00 78.25 102 ARG A N 1
ATOM 782 C CA . ARG A 1 102 ? -7.889 13.997 12.646 1.00 78.25 102 ARG A CA 1
ATOM 783 C C . ARG A 1 102 ? -6.617 13.760 13.450 1.00 78.25 102 ARG A C 1
ATOM 785 O O . ARG A 1 102 ? -5.812 14.676 13.614 1.00 78.25 102 ARG A O 1
ATOM 792 N N . GLU A 1 103 ? -6.405 12.515 13.867 1.00 82.75 103 GLU A N 1
ATOM 793 C CA . GLU A 1 103 ? -5.100 12.065 14.353 1.00 82.75 103 GLU A CA 1
ATOM 794 C C . GLU A 1 103 ? -4.026 12.270 13.259 1.00 82.75 103 GLU A C 1
ATOM 796 O O . GLU A 1 103 ? -4.319 12.156 12.058 1.00 82.75 103 GLU A O 1
ATOM 801 N N . PRO A 1 104 ? -2.776 12.596 13.638 1.00 86.62 104 PRO A N 1
ATOM 802 C CA . PRO A 1 104 ? -1.700 12.765 12.674 1.00 86.62 104 PRO A CA 1
ATOM 803 C C . PRO A 1 104 ? -1.427 11.453 11.930 1.00 86.62 104 PRO A C 1
ATOM 805 O O . PRO A 1 104 ? -1.374 10.377 12.519 1.00 86.62 104 PRO A O 1
ATOM 808 N N . ALA A 1 105 ? -1.223 11.550 10.616 1.00 90.31 105 ALA A N 1
ATOM 809 C CA . ALA A 1 105 ? -0.904 10.390 9.793 1.00 90.31 105 ALA A CA 1
ATOM 810 C C . ALA A 1 105 ? 0.506 9.863 10.098 1.00 90.31 105 ALA A C 1
ATOM 812 O O . ALA A 1 105 ? 1.462 10.643 10.157 1.00 90.31 105 ALA A O 1
ATOM 813 N N . VAL A 1 106 ? 0.642 8.541 10.185 1.00 91.38 106 VAL A N 1
ATOM 814 C CA . VAL A 1 106 ? 1.946 7.874 10.232 1.00 91.38 106 VAL A CA 1
ATOM 815 C C . VAL A 1 106 ? 2.550 7.923 8.833 1.00 91.38 106 VAL A C 1
ATOM 817 O O . VAL A 1 106 ? 1.871 7.633 7.847 1.00 91.38 106 VAL A O 1
ATOM 820 N N . LYS A 1 107 ? 3.818 8.321 8.733 1.00 92.94 107 LYS A N 1
ATOM 821 C CA . LYS A 1 107 ? 4.557 8.381 7.469 1.00 92.94 107 LYS A CA 1
ATOM 822 C C . LYS A 1 107 ? 5.848 7.603 7.613 1.00 92.94 107 LYS A C 1
ATOM 824 O O . LYS A 1 107 ? 6.661 7.935 8.471 1.00 92.94 107 LYS A O 1
ATOM 829 N N . ILE A 1 108 ? 6.045 6.620 6.748 1.00 92.06 108 ILE A N 1
ATOM 830 C CA . ILE A 1 108 ? 7.249 5.796 6.736 1.00 92.06 108 ILE A CA 1
ATOM 831 C C . ILE A 1 108 ? 7.896 5.942 5.368 1.00 92.06 108 ILE A C 1
ATOM 833 O O . ILE A 1 108 ? 7.233 5.778 4.343 1.00 92.06 108 ILE A O 1
ATOM 837 N N . ARG A 1 109 ? 9.178 6.308 5.359 1.00 92.62 109 ARG A N 1
ATOM 838 C CA . ARG A 1 109 ? 9.935 6.587 4.141 1.00 92.62 109 ARG A CA 1
ATOM 839 C C . ARG A 1 109 ? 10.995 5.520 3.911 1.00 92.62 109 ARG A C 1
ATOM 841 O O . ARG A 1 109 ? 11.723 5.162 4.832 1.00 92.62 109 ARG A O 1
ATOM 848 N N . PHE A 1 110 ? 11.121 5.089 2.663 1.00 90.88 110 PHE A N 1
ATOM 849 C CA . PHE A 1 110 ? 12.068 4.083 2.208 1.00 90.88 110 PHE A CA 1
ATOM 850 C C . PHE A 1 110 ? 12.774 4.570 0.952 1.00 90.88 110 PHE A C 1
ATOM 852 O O . PHE A 1 110 ? 12.150 5.140 0.063 1.00 90.88 110 PHE A O 1
ATOM 859 N N . VAL A 1 111 ? 14.068 4.282 0.846 1.00 91.75 111 VAL A N 1
ATOM 860 C CA . VAL A 1 111 ? 14.823 4.485 -0.391 1.00 91.75 111 VAL A CA 1
ATOM 861 C C . VAL A 1 111 ? 15.398 3.141 -0.809 1.00 91.75 111 VAL A C 1
ATOM 863 O O . VAL A 1 111 ? 16.174 2.545 -0.061 1.00 91.75 111 VAL A O 1
ATOM 866 N N . LYS A 1 112 ? 14.993 2.625 -1.974 1.00 92.31 112 LYS A N 1
ATOM 867 C CA . LYS A 1 112 ? 15.360 1.269 -2.411 1.00 92.31 112 LYS A CA 1
ATOM 868 C C . LYS A 1 112 ? 15.540 1.179 -3.923 1.00 92.31 112 LYS A C 1
ATOM 870 O O . LYS A 1 112 ? 14.868 1.864 -4.684 1.00 92.31 112 LYS A O 1
ATOM 875 N N . GLN A 1 113 ? 16.452 0.312 -4.358 1.00 94.25 113 GLN A N 1
ATOM 876 C CA . GLN A 1 113 ? 16.590 -0.063 -5.766 1.00 94.25 113 GLN A CA 1
ATOM 877 C C . GLN A 1 113 ? 15.625 -1.207 -6.072 1.00 94.25 113 GLN A C 1
ATOM 879 O O . GLN A 1 113 ? 15.780 -2.297 -5.519 1.00 94.25 113 GLN A O 1
ATOM 884 N N . LEU A 1 114 ? 14.638 -0.955 -6.930 1.00 93.00 114 LEU A N 1
ATOM 885 C CA . LEU A 1 114 ? 13.595 -1.916 -7.293 1.00 93.00 114 LEU A CA 1
ATOM 886 C C . LEU A 1 114 ? 13.559 -2.117 -8.804 1.00 93.00 114 LEU A C 1
ATOM 888 O O . LEU A 1 114 ? 13.897 -1.206 -9.561 1.00 93.00 114 LEU A O 1
ATOM 892 N N . GLU A 1 115 ? 13.159 -3.313 -9.221 1.00 92.81 115 GLU A N 1
ATOM 893 C CA . GLU A 1 115 ? 12.882 -3.620 -10.622 1.00 92.81 115 GLU A CA 1
ATOM 894 C C . GLU A 1 115 ? 11.578 -2.940 -11.071 1.00 92.81 115 GLU A C 1
ATOM 896 O O . GLU A 1 115 ? 10.645 -2.780 -10.281 1.00 92.81 115 GLU A O 1
ATOM 901 N N . GLU A 1 116 ? 11.537 -2.468 -12.316 1.00 89.69 116 GLU A N 1
ATOM 902 C CA . GLU A 1 116 ? 10.334 -1.890 -12.932 1.00 89.69 116 GLU A CA 1
ATOM 903 C C . GLU A 1 116 ? 9.329 -2.988 -13.344 1.00 89.69 116 GLU A C 1
ATOM 905 O O . GLU A 1 116 ? 9.732 -4.091 -13.700 1.00 89.69 116 GLU A O 1
ATOM 910 N N . ASP A 1 117 ? 8.025 -2.678 -13.342 1.00 88.38 117 ASP A N 1
ATOM 911 C CA . ASP A 1 117 ? 6.927 -3.606 -13.698 1.00 88.38 117 ASP A CA 1
ATOM 912 C C . ASP A 1 117 ? 6.851 -4.884 -12.840 1.00 88.38 117 ASP A C 1
ATOM 914 O O . ASP A 1 117 ? 6.528 -5.964 -13.338 1.00 88.38 117 ASP A O 1
ATOM 918 N N . THR A 1 118 ? 7.143 -4.765 -11.544 1.00 89.75 118 THR A N 1
ATOM 919 C CA . THR A 1 118 ? 7.133 -5.894 -10.610 1.00 89.75 118 THR A CA 1
ATOM 920 C C . THR A 1 118 ? 6.347 -5.579 -9.344 1.00 89.75 118 THR A C 1
ATOM 922 O O . THR A 1 118 ? 6.266 -4.423 -8.915 1.00 89.75 118 THR A O 1
ATOM 925 N N . ASP A 1 119 ? 5.786 -6.622 -8.743 1.00 90.38 119 ASP A N 1
ATOM 926 C CA . ASP A 1 119 ? 5.127 -6.534 -7.447 1.00 90.38 119 ASP A CA 1
ATOM 927 C C . ASP A 1 119 ? 6.191 -6.674 -6.343 1.00 90.38 119 ASP A C 1
ATOM 929 O O . ASP A 1 119 ? 7.085 -7.525 -6.391 1.00 90.38 119 ASP A O 1
ATOM 933 N N . VAL A 1 120 ? 6.154 -5.770 -5.369 1.00 89.75 120 VAL A N 1
ATOM 934 C CA . VAL A 1 120 ? 7.140 -5.637 -4.297 1.00 89.75 120 VAL A CA 1
ATOM 935 C C . VAL A 1 120 ? 6.442 -5.508 -2.954 1.00 89.75 120 VAL A C 1
ATOM 937 O O . VAL A 1 120 ? 5.486 -4.753 -2.797 1.00 89.75 120 VAL A O 1
ATOM 940 N N . VAL A 1 121 ? 6.976 -6.191 -1.947 1.00 90.81 121 VAL A N 1
ATOM 941 C CA . VAL A 1 121 ? 6.513 -6.061 -0.564 1.00 90.81 121 VAL A CA 1
ATOM 942 C C . VAL A 1 121 ? 7.350 -4.999 0.145 1.00 90.81 121 VAL A C 1
ATOM 944 O O . VAL A 1 121 ? 8.576 -5.122 0.255 1.00 90.81 121 VAL A O 1
ATOM 947 N N . ILE A 1 122 ? 6.688 -3.944 0.620 1.00 88.75 122 ILE A N 1
ATOM 948 C CA . ILE A 1 122 ? 7.297 -2.873 1.410 1.00 88.75 122 ILE A CA 1
ATOM 949 C C . ILE A 1 122 ? 7.005 -3.142 2.892 1.00 88.75 122 ILE A C 1
ATOM 951 O O 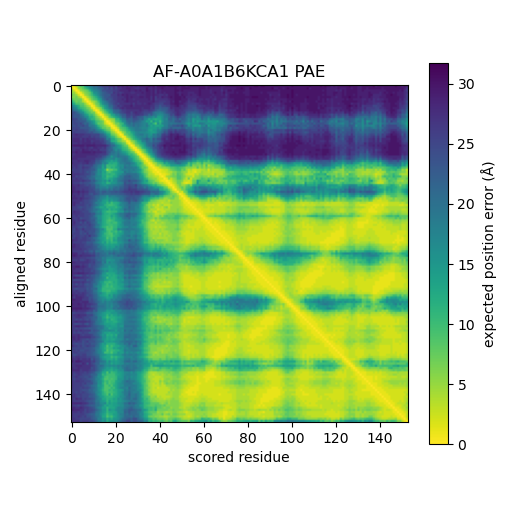. ILE A 1 122 ? 5.846 -3.026 3.296 1.00 88.75 122 ILE A O 1
ATOM 955 N N . PRO A 1 123 ? 8.010 -3.512 3.709 1.00 89.25 123 PRO A N 1
ATOM 956 C CA . PRO A 1 123 ? 7.810 -3.705 5.141 1.00 89.25 123 PRO A CA 1
ATOM 957 C C . PRO A 1 123 ? 7.497 -2.361 5.803 1.00 89.25 123 PRO A C 1
ATOM 959 O O . PRO A 1 123 ? 8.102 -1.353 5.456 1.00 89.25 123 PRO A O 1
ATOM 962 N N . LEU A 1 124 ? 6.567 -2.344 6.754 1.00 87.94 124 LEU A N 1
ATOM 963 C CA . LEU A 1 124 ? 6.121 -1.148 7.475 1.00 87.94 124 LEU A CA 1
ATOM 964 C C . LEU A 1 124 ? 6.652 -1.074 8.905 1.00 87.94 124 LEU A C 1
ATOM 966 O O . LEU A 1 124 ? 6.127 -0.319 9.722 1.00 87.94 124 LEU A O 1
ATOM 970 N N . GLU A 1 125 ? 7.707 -1.826 9.206 1.00 82.25 125 GLU A N 1
ATOM 971 C CA . GLU A 1 125 ? 8.415 -1.677 10.467 1.00 82.25 125 GLU A CA 1
ATOM 972 C C . GLU A 1 125 ? 8.935 -0.235 10.591 1.00 82.25 125 GLU A C 1
ATOM 974 O O . GLU A 1 125 ? 9.713 0.260 9.770 1.00 82.25 125 GLU A O 1
ATOM 979 N N . HIS A 1 126 ? 8.478 0.460 11.627 1.00 73.62 126 HIS A N 1
ATOM 980 C CA . HIS A 1 126 ? 8.854 1.827 11.938 1.00 73.62 126 HIS A CA 1
ATOM 981 C C . HIS A 1 126 ? 9.205 1.925 13.421 1.00 73.62 126 HIS A C 1
ATOM 983 O O . HIS A 1 126 ? 8.418 1.548 14.282 1.00 73.62 126 HIS A O 1
ATOM 989 N N . ASN A 1 127 ? 10.396 2.441 13.735 1.00 75.25 127 ASN A N 1
ATOM 990 C CA . ASN A 1 127 ? 10.907 2.527 15.110 1.00 75.25 127 ASN A CA 1
ATOM 991 C C . ASN A 1 127 ? 10.900 1.173 15.852 1.00 75.25 127 ASN A C 1
ATOM 993 O O . ASN A 1 127 ? 10.558 1.124 17.030 1.00 75.25 127 ASN A O 1
ATOM 997 N N . HIS A 1 128 ? 11.289 0.086 15.172 1.00 74.94 128 HIS A N 1
ATOM 998 C CA . HIS A 1 128 ? 11.326 -1.282 15.720 1.00 74.94 128 HIS A CA 1
ATOM 999 C C . HIS A 1 128 ? 9.954 -1.871 16.075 1.00 74.94 128 HIS A C 1
ATOM 1001 O O . HIS A 1 128 ? 9.840 -2.730 16.949 1.00 74.94 128 HIS A O 1
ATOM 1007 N N . SER A 1 129 ? 8.881 -1.381 15.453 1.00 78.12 129 SER A N 1
ATOM 1008 C CA . SER A 1 129 ? 7.530 -1.912 15.637 1.00 78.12 129 SER A CA 1
ATOM 1009 C C . SER A 1 129 ? 6.712 -1.764 14.360 1.00 78.12 129 SER A C 1
ATOM 1011 O O . SER A 1 129 ? 6.902 -0.825 13.588 1.00 78.12 129 SER A O 1
ATOM 1013 N N . ASN A 1 130 ? 5.787 -2.689 14.126 1.00 82.88 130 ASN A N 1
ATOM 1014 C CA . ASN A 1 130 ? 4.823 -2.557 13.041 1.00 82.88 130 ASN A CA 1
ATOM 1015 C C . ASN A 1 130 ? 3.750 -1.517 13.386 1.00 82.88 130 ASN A C 1
ATOM 1017 O O . ASN A 1 130 ? 3.571 -1.117 14.541 1.00 82.88 130 ASN A O 1
ATOM 1021 N N . VAL A 1 131 ? 3.009 -1.076 12.372 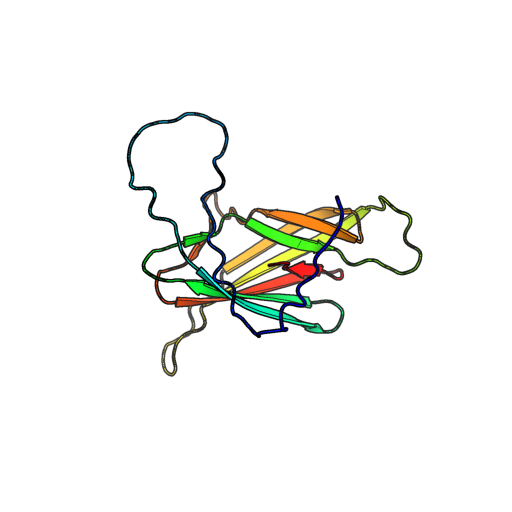1.00 86.56 131 VAL A N 1
ATOM 1022 C CA . VAL A 1 131 ? 1.946 -0.088 12.567 1.00 86.56 131 VAL A CA 1
ATOM 1023 C C . VAL A 1 131 ? 0.693 -0.778 13.096 1.00 86.56 131 VAL A C 1
ATOM 1025 O O . VAL A 1 131 ? 0.140 -1.654 12.441 1.00 86.56 131 VAL A O 1
ATOM 1028 N N . LEU A 1 132 ? 0.208 -0.352 14.262 1.00 89.44 132 LEU A N 1
ATOM 1029 C CA . LEU A 1 132 ? -1.051 -0.837 14.826 1.00 89.44 132 LEU A CA 1
ATOM 1030 C C . LEU A 1 132 ? -2.234 -0.010 14.318 1.00 89.44 132 LEU A C 1
ATOM 1032 O O . LEU A 1 132 ? -2.308 1.204 14.514 1.00 89.44 132 LEU A O 1
ATOM 1036 N N . LEU A 1 133 ? -3.184 -0.691 13.688 1.00 89.31 133 LEU A N 1
ATOM 1037 C CA . LEU A 1 133 ? -4.470 -0.152 13.275 1.00 89.31 133 LEU A CA 1
ATOM 1038 C C . LEU A 1 133 ? -5.511 -0.537 14.323 1.00 89.31 133 LEU A C 1
ATOM 1040 O O . LEU A 1 133 ? -5.753 -1.719 14.566 1.00 89.31 133 LEU A O 1
ATOM 1044 N N . ARG A 1 134 ? -6.150 0.455 14.939 1.00 89.75 134 ARG A N 1
ATOM 1045 C CA . ARG A 1 134 ? -7.174 0.226 15.963 1.00 89.75 134 ARG A CA 1
ATOM 1046 C C . ARG A 1 134 ? -8.391 -0.466 15.361 1.00 89.75 134 ARG A C 1
ATOM 1048 O O . ARG A 1 134 ? -8.742 -0.208 14.211 1.00 89.75 134 ARG A O 1
ATOM 1055 N N . ALA A 1 135 ? -9.061 -1.306 16.147 1.00 87.50 135 ALA A N 1
ATOM 1056 C CA . ALA A 1 135 ? -10.296 -1.985 15.751 1.00 87.50 135 ALA A CA 1
ATOM 1057 C C . ALA A 1 135 ? -11.404 -0.992 15.362 1.00 87.50 135 ALA A C 1
ATOM 1059 O O . ALA A 1 135 ? -11.472 0.097 15.929 1.00 87.50 135 ALA A O 1
ATOM 1060 N N . ASN A 1 136 ? -12.308 -1.391 14.464 1.00 86.94 136 ASN A N 1
ATOM 1061 C CA . ASN A 1 136 ? -13.519 -0.640 14.099 1.00 86.94 136 ASN A CA 1
ATOM 1062 C C . ASN A 1 136 ? -13.259 0.769 13.541 1.00 86.94 136 ASN A C 1
ATOM 1064 O O . ASN A 1 136 ? -14.078 1.667 13.717 1.00 86.94 136 ASN A O 1
ATOM 1068 N N . ASN A 1 137 ? -12.130 0.964 12.860 1.00 88.75 137 ASN A N 1
ATOM 1069 C CA . ASN A 1 137 ? -11.739 2.244 12.278 1.00 88.75 137 ASN A CA 1
ATOM 1070 C C . ASN A 1 137 ? -11.512 2.122 10.769 1.00 88.75 137 ASN A C 1
ATOM 1072 O O . ASN A 1 137 ? -11.282 1.038 10.225 1.00 88.75 137 ASN A O 1
ATOM 1076 N N . LYS A 1 138 ? -11.574 3.264 10.082 1.00 90.81 138 LYS A N 1
ATOM 1077 C CA . LYS A 1 138 ? -11.322 3.376 8.641 1.00 90.81 138 LYS A CA 1
ATOM 1078 C C . LYS A 1 138 ? -9.955 3.994 8.408 1.00 90.81 138 LYS A C 1
ATOM 1080 O O . LYS A 1 138 ? -9.617 5.003 9.023 1.00 90.81 138 LYS A O 1
ATOM 1085 N N . TYR A 1 139 ? -9.197 3.434 7.477 1.00 90.88 139 TYR A N 1
ATOM 1086 C CA . TYR A 1 139 ? -7.855 3.902 7.156 1.00 90.88 139 TYR A CA 1
ATOM 1087 C C . TYR A 1 139 ? -7.671 4.076 5.654 1.00 90.88 139 TYR A C 1
ATOM 1089 O O . TYR A 1 139 ? -8.153 3.265 4.862 1.00 90.88 139 TYR A O 1
ATOM 1097 N N . ASN A 1 140 ? -6.919 5.112 5.284 1.00 91.38 140 ASN A N 1
ATOM 1098 C CA . ASN A 1 140 ? -6.317 5.240 3.963 1.00 91.38 140 ASN A CA 1
ATOM 1099 C C . ASN A 1 140 ? -4.815 4.975 4.084 1.00 91.38 140 ASN A C 1
ATOM 1101 O O . ASN A 1 140 ? -4.139 5.608 4.903 1.00 91.38 140 ASN A O 1
ATOM 1105 N N . ILE A 1 141 ? -4.316 4.067 3.254 1.00 91.38 141 ILE A N 1
ATOM 1106 C CA . ILE A 1 141 ? -2.899 3.777 3.064 1.00 91.38 141 ILE A CA 1
ATOM 1107 C C . ILE A 1 141 ? -2.520 4.333 1.691 1.00 91.38 141 ILE A C 1
ATOM 1109 O O . ILE A 1 141 ? -2.845 3.738 0.665 1.00 91.38 141 ILE A O 1
ATOM 1113 N N . ASP A 1 142 ? -1.871 5.492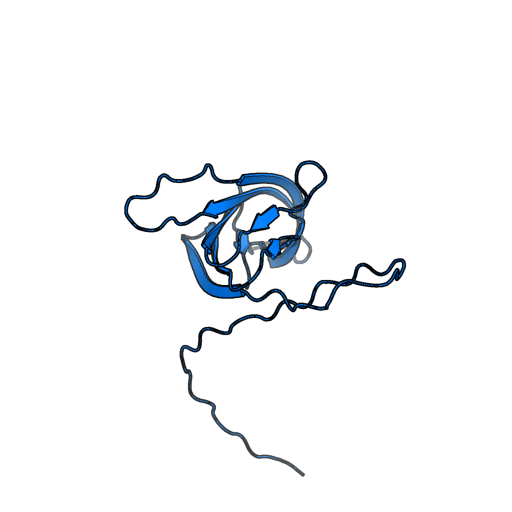 1.680 1.00 91.19 142 ASP A N 1
ATOM 1114 C CA . ASP A 1 142 ? -1.402 6.158 0.467 1.00 91.19 142 ASP A CA 1
ATOM 1115 C C . ASP A 1 142 ? 0.042 5.727 0.161 1.00 91.19 142 ASP A C 1
ATOM 1117 O O . ASP A 1 142 ? 0.902 5.758 1.048 1.00 91.19 142 ASP A O 1
ATOM 1121 N N . VAL A 1 143 ? 0.325 5.400 -1.102 1.00 90.25 143 VAL A N 1
ATOM 1122 C CA . VAL A 1 143 ? 1.687 5.210 -1.616 1.00 90.25 143 VAL A CA 1
ATOM 1123 C C . VAL A 1 143 ? 2.076 6.454 -2.408 1.00 90.25 143 VAL A C 1
ATOM 1125 O O . VAL A 1 143 ? 1.497 6.743 -3.457 1.00 90.25 143 VAL A O 1
ATOM 1128 N N . ASP A 1 144 ? 3.049 7.208 -1.897 1.00 89.06 144 ASP A N 1
ATOM 1129 C CA . ASP A 1 144 ? 3.665 8.328 -2.611 1.00 89.06 144 ASP A CA 1
ATOM 1130 C C . ASP A 1 144 ? 5.083 7.952 -3.030 1.00 89.06 144 ASP A C 1
ATOM 1132 O O . ASP A 1 144 ? 5.845 7.397 -2.237 1.00 89.06 144 ASP A O 1
ATOM 1136 N N . CYS A 1 145 ? 5.446 8.240 -4.275 1.00 88.44 145 CYS A N 1
ATOM 1137 C CA . CYS A 1 145 ? 6.750 7.879 -4.799 1.00 88.44 145 CYS A CA 1
ATOM 1138 C C . CYS A 1 145 ? 7.230 8.861 -5.873 1.00 88.44 145 CYS A C 1
ATOM 1140 O O . CYS A 1 145 ? 6.437 9.471 -6.592 1.00 88.44 145 CYS A O 1
ATOM 1142 N N . ASN A 1 146 ? 8.552 9.012 -5.993 1.00 89.56 146 ASN A N 1
ATOM 1143 C CA . ASN A 1 146 ? 9.192 9.783 -7.064 1.00 89.56 146 ASN A CA 1
ATOM 1144 C C . ASN A 1 146 ? 9.024 9.150 -8.464 1.00 89.56 146 ASN A C 1
ATOM 1146 O O . ASN A 1 146 ? 9.282 9.810 -9.473 1.00 89.56 146 ASN A O 1
ATOM 1150 N N . HIS A 1 147 ? 8.591 7.891 -8.526 1.00 87.38 147 HIS A N 1
ATOM 1151 C CA . HIS A 1 147 ? 8.254 7.145 -9.735 1.00 87.38 147 HIS A CA 1
ATOM 1152 C C . HIS A 1 147 ? 6.840 6.570 -9.626 1.00 87.38 147 HIS A C 1
ATOM 1154 O O . HIS A 1 147 ? 6.241 6.576 -8.555 1.00 87.38 147 HIS A O 1
ATOM 1160 N N . GLY A 1 148 ? 6.287 6.081 -10.738 1.00 86.12 148 GLY A N 1
ATOM 1161 C CA . GLY A 1 148 ? 4.951 5.488 -10.713 1.00 86.12 148 GLY A CA 1
ATOM 1162 C C . GLY A 1 148 ? 4.931 4.244 -9.835 1.00 86.12 148 GLY A C 1
ATOM 1163 O O . GLY A 1 148 ? 5.739 3.334 -10.027 1.00 86.12 148 GLY A O 1
ATOM 1164 N N . MET A 1 149 ? 4.026 4.225 -8.863 1.00 87.12 149 MET A N 1
ATOM 1165 C CA . MET A 1 149 ? 3.861 3.113 -7.938 1.00 87.12 149 MET A CA 1
ATOM 1166 C C . MET A 1 149 ? 2.463 3.169 -7.319 1.00 87.12 149 MET A C 1
ATOM 1168 O O . MET A 1 149 ? 1.946 4.253 -7.044 1.00 87.12 149 MET A O 1
ATOM 1172 N N . TRP A 1 150 ? 1.839 2.014 -7.107 1.00 86.44 150 TRP A N 1
ATOM 1173 C CA . TRP A 1 150 ? 0.537 1.916 -6.442 1.00 86.44 150 TRP A CA 1
ATOM 1174 C C . TRP A 1 150 ? 0.471 0.664 -5.576 1.00 86.44 150 TRP A C 1
ATOM 1176 O O . TRP A 1 150 ? 1.138 -0.328 -5.865 1.00 86.44 150 TRP A O 1
ATOM 1186 N N . ALA A 1 151 ? -0.325 0.715 -4.510 1.00 84.62 151 ALA A N 1
ATOM 1187 C CA . ALA A 1 151 ? -0.600 -0.463 -3.698 1.00 84.62 151 ALA A CA 1
ATOM 1188 C C . ALA A 1 151 ? -1.441 -1.470 -4.495 1.00 84.62 151 ALA A C 1
ATOM 1190 O O . ALA A 1 151 ? -2.357 -1.079 -5.225 1.00 84.62 151 ALA A O 1
ATOM 1191 N N . VAL A 1 152 ? -1.136 -2.754 -4.341 1.00 78.81 152 VAL A N 1
ATOM 1192 C CA . VAL A 1 152 ? -1.960 -3.854 -4.849 1.00 78.81 152 VAL A CA 1
ATOM 1193 C C . VAL A 1 152 ? -2.618 -4.529 -3.649 1.00 78.81 152 VAL A C 1
ATOM 1195 O O . VAL A 1 152 ? -1.989 -4.691 -2.605 1.00 78.81 152 VAL A O 1
ATOM 1198 N N . GLY A 1 153 ? -3.924 -4.769 -3.760 1.00 62.25 153 GLY A N 1
ATOM 1199 C CA . GLY A 1 153 ? -4.731 -5.413 -2.725 1.00 62.25 153 GLY A CA 1
ATOM 1200 C C . GLY A 1 153 ? -4.820 -6.898 -2.981 1.00 62.25 153 GLY A C 1
ATOM 1201 O O . GLY A 1 153 ? -5.037 -7.274 -4.154 1.00 62.25 153 GLY A O 1
#

Nearest PDB structures (foldseek):
  8atu-assembly1_A  TM=3.286E-01  e=5.574E-01  Homo sapiens
  3lha-assembly1_A  TM=1.886E-01  e=2.978E+00  Mus musculus
  3lh8-assembly1_A  TM=1.997E-01  e=3.296E+00  Mus musculus
  3nw8-assembly4_D-3  TM=1.896E-01  e=2.430E+00  Human alphaherpesvirus 1 strain KOS

pLDDT: mean 73.98, std 20.37, range [28.69, 94.25]

Foldseek 3Di:
DDDDDDDDDPDPDQPWDFDQPPDPPDDDDDDDDSPRFTKTFPDWDDPDQAKIWTKIATADFKDFDFKFKKAAADDPPDDFFDKDKKWKKKWKWWDDDPPDDTDDIDIDIDIDIDTHGDIDIGTQQDPNGTDIDGHGTMMITIIDIPGHMGTDD